Protein AF-A0A0F9BQG2-F1 (afdb_monomer)

Sequence (72 aa):
MITQGGPQCDVCGDYILVGNCNPFRMEGFDGTLMCHDKCKDFVLTAMRTNDYKGLPQGPLREAYETYDSKPI

Secondary structure (DSSP, 8-state):
-----PPB-TTT--B-SSS-EEEE--TT-SS-EEEEHHHHHHHHHHHHHT-GGGS-SSHHHHHHHHHHT---

Structure (mmCIF, N/CA/C/O backbone):
data_AF-A0A0F9BQG2-F1
#
_entry.id   AF-A0A0F9BQG2-F1
#
loop_
_atom_site.group_PDB
_atom_site.id
_atom_site.type_symbol
_atom_site.label_atom_id
_atom_site.label_alt_id
_atom_site.label_comp_id
_atom_site.label_asym_id
_atom_site.label_entity_id
_atom_site.label_seq_id
_atom_site.pdbx_PDB_ins_code
_atom_site.Cartn_x
_atom_site.Cartn_y
_atom_site.Cartn_z
_atom_site.occupancy
_atom_site.B_iso_or_equiv
_atom_site.auth_seq_id
_atom_site.auth_comp_id
_atom_site.auth_asym_id
_atom_site.auth_atom_id
_atom_site.pdbx_PDB_model_num
ATOM 1 N N . MET A 1 1 ? 23.682 11.191 -13.805 1.00 40.25 1 MET A N 1
ATOM 2 C CA . MET A 1 1 ? 22.945 10.371 -12.822 1.00 40.25 1 MET A CA 1
ATOM 3 C C . MET A 1 1 ? 21.634 9.994 -13.478 1.00 40.25 1 MET A C 1
ATOM 5 O O . MET A 1 1 ? 20.896 10.895 -13.848 1.00 40.25 1 MET A O 1
ATOM 9 N N . ILE A 1 2 ? 21.403 8.711 -13.751 1.00 42.53 2 ILE A N 1
ATOM 10 C CA . ILE A 1 2 ? 20.136 8.270 -14.340 1.00 42.53 2 ILE A CA 1
ATOM 11 C C . ILE A 1 2 ? 19.151 8.204 -13.174 1.00 42.53 2 ILE A C 1
ATOM 13 O O . ILE A 1 2 ? 19.148 7.237 -12.421 1.00 42.53 2 ILE A O 1
ATOM 17 N N . THR A 1 3 ? 18.368 9.260 -12.969 1.00 44.62 3 THR A N 1
ATOM 18 C CA . THR A 1 3 ? 17.195 9.243 -12.087 1.00 44.62 3 THR A CA 1
ATOM 19 C C . THR A 1 3 ? 16.108 8.401 -12.753 1.00 44.62 3 THR A C 1
ATOM 21 O O . THR A 1 3 ? 15.067 8.906 -13.157 1.00 44.62 3 THR A O 1
ATOM 24 N N . GLN A 1 4 ? 16.347 7.099 -12.922 1.00 46.31 4 GLN A N 1
ATOM 25 C CA . GLN A 1 4 ? 15.272 6.154 -13.222 1.00 46.31 4 GLN A CA 1
ATOM 26 C C . GLN A 1 4 ? 14.535 5.858 -11.913 1.00 46.31 4 GLN A C 1
ATOM 28 O O . GLN A 1 4 ? 14.642 4.785 -11.329 1.00 46.31 4 GLN A O 1
ATOM 33 N N . GLY A 1 5 ? 13.820 6.867 -11.416 1.00 54.78 5 GLY A N 1
ATOM 34 C CA . GLY A 1 5 ? 12.777 6.663 -10.424 1.00 54.78 5 GLY A CA 1
ATOM 35 C C . GLY A 1 5 ? 11.561 6.130 -11.162 1.00 54.78 5 GLY A C 1
ATOM 36 O O . GLY A 1 5 ? 10.782 6.911 -11.702 1.00 54.78 5 GLY A O 1
ATOM 37 N N . GLY A 1 6 ? 1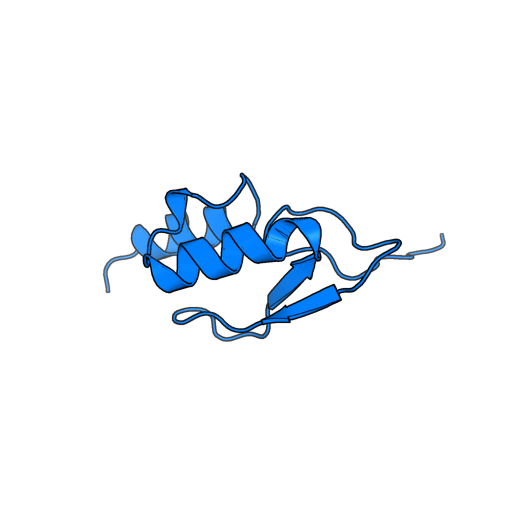1.437 4.805 -11.259 1.00 63.78 6 GLY A N 1
ATOM 38 C CA . GLY A 1 6 ? 10.158 4.193 -11.620 1.00 63.78 6 GLY A CA 1
ATOM 39 C C . GLY A 1 6 ? 9.078 4.577 -10.596 1.00 63.78 6 GLY A C 1
ATOM 40 O O . GLY A 1 6 ? 9.421 5.028 -9.498 1.00 63.78 6 GLY A O 1
ATOM 41 N N . PRO A 1 7 ? 7.784 4.417 -10.919 1.00 72.88 7 PRO A N 1
ATOM 42 C CA . PRO A 1 7 ? 6.723 4.652 -9.945 1.00 72.88 7 PRO A CA 1
ATOM 43 C C . PRO A 1 7 ? 6.971 3.795 -8.697 1.00 72.88 7 PRO A C 1
ATOM 45 O O . PRO A 1 7 ? 7.292 2.611 -8.802 1.00 72.88 7 PRO A O 1
ATOM 48 N N . GLN A 1 8 ? 6.877 4.397 -7.515 1.00 84.69 8 GLN A N 1
ATOM 49 C CA . GLN A 1 8 ? 7.001 3.674 -6.255 1.00 84.69 8 GLN A CA 1
ATOM 50 C C . GLN A 1 8 ? 5.654 3.028 -5.925 1.00 84.69 8 GLN A C 1
ATOM 52 O O . GLN A 1 8 ? 4.599 3.613 -6.158 1.00 84.69 8 GLN A O 1
ATOM 57 N N . CYS A 1 9 ? 5.682 1.798 -5.423 1.00 86.38 9 CYS A N 1
ATOM 58 C CA . CYS A 1 9 ? 4.491 1.132 -4.928 1.00 86.38 9 CYS A CA 1
ATOM 59 C C . CYS A 1 9 ? 4.076 1.793 -3.613 1.00 86.38 9 CYS A C 1
ATOM 61 O O . CYS A 1 9 ? 4.787 1.670 -2.616 1.00 86.38 9 CYS A O 1
ATOM 63 N N . ASP A 1 10 ? 2.909 2.426 -3.581 1.00 85.06 10 ASP A N 1
ATOM 64 C CA . ASP A 1 10 ? 2.371 3.043 -2.369 1.00 85.06 10 ASP A CA 1
ATOM 65 C C . ASP A 1 10 ? 2.087 1.995 -1.285 1.00 85.06 10 ASP A C 1
ATOM 67 O O . ASP A 1 10 ? 2.101 2.309 -0.106 1.00 85.06 10 ASP A O 1
ATOM 71 N N . VAL A 1 11 ? 1.892 0.723 -1.649 1.00 86.31 11 VAL A N 1
ATOM 72 C CA . VAL A 1 11 ? 1.566 -0.346 -0.691 1.00 86.31 11 VAL A CA 1
ATOM 73 C C . VAL A 1 11 ? 2.787 -0.823 0.092 1.00 86.31 11 VAL A C 1
ATOM 75 O O . VAL A 1 11 ? 2.735 -0.905 1.313 1.00 86.31 11 VAL A O 1
ATOM 78 N N . CYS A 1 12 ? 3.877 -1.165 -0.600 1.00 84.44 12 CYS A N 1
ATOM 79 C CA . CYS A 1 12 ? 5.067 -1.767 0.016 1.00 84.44 12 CYS A CA 1
ATOM 80 C C . CYS A 1 12 ? 6.300 -0.856 0.011 1.00 84.44 12 CYS A C 1
ATOM 82 O O . CYS A 1 12 ? 7.318 -1.224 0.581 1.00 84.44 12 CYS A O 1
ATOM 84 N N . GLY A 1 13 ? 6.241 0.304 -0.646 1.00 81.62 13 GLY A N 1
ATOM 85 C CA . GLY A 1 13 ? 7.345 1.261 -0.714 1.00 81.62 13 GLY A CA 1
ATOM 86 C C . GLY A 1 13 ? 8.457 0.905 -1.705 1.00 81.62 13 GLY A C 1
ATOM 87 O O . GLY A 1 13 ? 9.386 1.690 -1.857 1.00 81.62 13 GLY A O 1
ATOM 88 N N . ASP A 1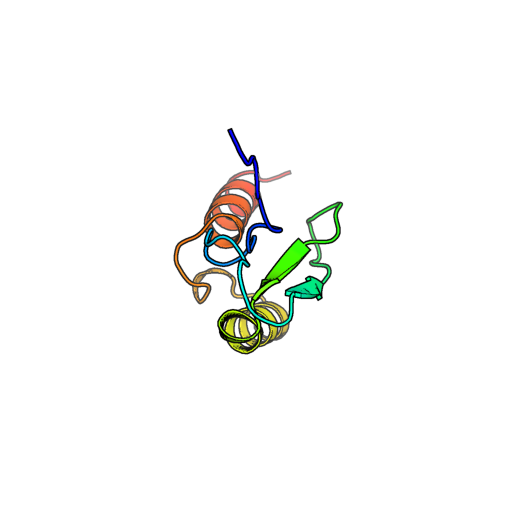 14 ? 8.375 -0.225 -2.410 1.00 84.06 14 ASP A N 1
ATOM 89 C CA . ASP A 1 14 ? 9.384 -0.618 -3.402 1.00 84.06 14 ASP A CA 1
ATOM 90 C C . ASP A 1 14 ? 9.228 0.157 -4.716 1.00 84.06 14 ASP A C 1
ATOM 92 O O . ASP A 1 14 ? 8.113 0.414 -5.175 1.00 84.06 14 ASP A O 1
ATOM 96 N N . TYR A 1 15 ? 10.346 0.447 -5.385 1.00 79.88 15 TYR A N 1
ATOM 97 C CA . TYR A 1 15 ? 10.333 0.982 -6.748 1.00 79.88 15 TYR A CA 1
ATOM 98 C C . TYR A 1 15 ? 9.878 -0.079 -7.753 1.00 79.88 15 TYR A C 1
ATOM 100 O O . TYR A 1 15 ? 10.437 -1.177 -7.824 1.00 79.88 15 TYR A O 1
ATOM 108 N N . ILE A 1 16 ? 8.902 0.267 -8.590 1.00 76.56 16 ILE A N 1
ATOM 109 C CA . ILE A 1 16 ? 8.423 -0.587 -9.676 1.00 76.56 16 ILE A CA 1
ATOM 110 C C . ILE A 1 16 ? 9.356 -0.376 -10.875 1.00 76.56 16 ILE A C 1
ATOM 112 O O . ILE A 1 16 ? 9.123 0.471 -11.736 1.00 76.56 16 ILE A O 1
ATOM 116 N N . LEU A 1 17 ? 10.470 -1.115 -10.884 1.00 70.44 17 LEU A N 1
ATOM 117 C CA . LEU A 1 17 ? 11.473 -1.077 -11.958 1.00 70.44 17 LEU A CA 1
ATOM 118 C C . LEU A 1 17 ? 11.100 -1.997 -13.129 1.00 70.44 17 LEU A C 1
ATOM 120 O O . LEU A 1 17 ? 11.374 -1.675 -14.282 1.00 70.44 17 LEU A O 1
ATOM 124 N N . VAL A 1 18 ? 10.477 -3.144 -12.831 1.00 60.53 18 VAL A N 1
ATOM 125 C CA . VAL A 1 18 ? 10.054 -4.155 -13.810 1.00 60.53 18 VAL A CA 1
ATOM 126 C C . VAL A 1 18 ? 8.782 -4.832 -13.296 1.00 60.53 18 VAL A C 1
ATOM 128 O O . VAL A 1 18 ? 8.808 -5.473 -12.249 1.00 60.53 18 VAL A O 1
ATOM 131 N N . GLY A 1 19 ? 7.667 -4.688 -14.012 1.00 62.94 19 GLY A N 1
ATOM 132 C CA . GLY A 1 19 ? 6.381 -5.279 -13.630 1.00 62.94 19 GLY A CA 1
ATOM 133 C C . GLY A 1 19 ? 5.191 -4.389 -13.977 1.00 62.94 19 GLY A C 1
ATOM 134 O O . GLY A 1 19 ? 5.357 -3.226 -14.345 1.00 62.94 19 GLY A O 1
ATOM 135 N N . ASN A 1 20 ? 3.980 -4.937 -13.860 1.00 69.12 20 ASN A N 1
ATOM 136 C CA . ASN A 1 20 ? 2.764 -4.153 -14.048 1.00 69.12 20 ASN A CA 1
ATOM 137 C C . ASN A 1 20 ? 2.519 -3.277 -12.819 1.00 69.12 20 ASN A C 1
ATOM 139 O O . ASN A 1 20 ? 2.385 -3.763 -11.690 1.00 69.12 20 ASN A O 1
ATOM 143 N N . CYS A 1 21 ? 2.443 -1.975 -13.070 1.00 76.88 21 CYS A N 1
ATOM 144 C CA . CYS A 1 21 ? 1.957 -1.002 -12.114 1.00 76.88 21 CYS A CA 1
ATOM 145 C C . CYS A 1 21 ? 0.439 -0.898 -12.262 1.00 76.88 21 CYS A C 1
ATOM 147 O O . CYS A 1 21 ? -0.054 -0.503 -13.319 1.00 76.88 21 CYS A O 1
ATOM 149 N N . ASN A 1 22 ? -0.297 -1.253 -11.212 1.00 80.44 22 ASN A N 1
ATOM 150 C CA . ASN A 1 22 ? -1.748 -1.144 -11.195 1.00 80.44 22 ASN A CA 1
ATOM 151 C C . ASN A 1 22 ? -2.156 0.113 -10.425 1.00 80.44 22 ASN A C 1
ATOM 153 O O . ASN A 1 22 ? -1.964 0.157 -9.205 1.00 80.44 22 ASN A O 1
ATOM 157 N N . PRO A 1 23 ? -2.728 1.121 -11.101 1.00 83.88 23 PRO A N 1
ATOM 158 C CA . PRO A 1 23 ? -3.341 2.243 -10.418 1.00 83.88 23 PRO A CA 1
ATOM 159 C C . PRO A 1 23 ? -4.638 1.802 -9.733 1.00 83.88 23 PRO A C 1
ATOM 161 O O . PRO A 1 23 ? -5.436 1.055 -10.304 1.00 83.88 23 PRO A O 1
ATOM 164 N N . PHE A 1 24 ? -4.873 2.286 -8.521 1.00 80.25 24 PHE A N 1
ATOM 165 C CA . PHE A 1 24 ? -6.094 2.039 -7.761 1.00 80.25 24 PHE A CA 1
ATOM 166 C C . PHE A 1 24 ? -6.467 3.270 -6.929 1.00 80.25 24 PHE A C 1
ATOM 168 O O . PHE A 1 24 ? -5.676 4.196 -6.760 1.00 80.25 24 PHE A O 1
ATOM 175 N N . ARG A 1 25 ? -7.706 3.310 -6.440 1.00 79.38 25 ARG A N 1
ATOM 176 C CA . ARG A 1 25 ? -8.218 4.394 -5.593 1.00 79.38 25 ARG A CA 1
ATOM 177 C C . ARG A 1 25 ? -8.776 3.813 -4.310 1.00 79.38 25 ARG A C 1
ATOM 179 O O . ARG A 1 25 ? -9.402 2.759 -4.352 1.00 79.38 25 ARG A O 1
ATOM 186 N N . MET A 1 26 ? -8.553 4.508 -3.204 1.00 72.19 26 MET A N 1
ATOM 187 C CA . MET A 1 26 ? -9.047 4.126 -1.886 1.00 72.19 26 MET A CA 1
ATOM 188 C C . MET A 1 26 ? -9.901 5.233 -1.297 1.00 72.19 26 MET A C 1
ATOM 190 O O . MET A 1 26 ? -9.615 6.415 -1.473 1.00 72.19 26 MET A O 1
ATOM 194 N N . GLU A 1 27 ? -10.948 4.833 -0.586 1.00 71.19 27 GLU A N 1
ATOM 195 C CA . GLU A 1 27 ? -11.787 5.759 0.160 1.00 71.19 27 GLU A CA 1
ATOM 196 C C . GLU A 1 27 ? -10.966 6.370 1.309 1.00 71.19 27 GLU A C 1
ATOM 198 O O . GLU A 1 27 ? -10.314 5.647 2.063 1.00 71.19 27 GLU A O 1
ATOM 203 N N . GLY A 1 28 ? -10.935 7.703 1.392 1.00 68.88 28 GLY A N 1
ATOM 204 C CA . GLY A 1 28 ? -10.091 8.454 2.333 1.00 68.88 28 GLY A CA 1
ATOM 205 C C . GLY A 1 28 ? -8.779 8.998 1.748 1.00 68.88 28 GLY A C 1
ATOM 206 O O . GLY A 1 28 ? -8.165 9.867 2.362 1.00 68.88 28 GLY A O 1
ATOM 207 N N . PHE A 1 29 ? -8.374 8.576 0.543 1.00 69.12 29 PHE A N 1
ATOM 208 C CA . PHE A 1 29 ? -7.226 9.155 -0.165 1.00 69.12 29 PHE A CA 1
ATOM 209 C C . PHE A 1 29 ? -7.672 9.960 -1.379 1.00 69.12 29 PHE A C 1
ATOM 211 O O . PHE A 1 29 ? -8.274 9.430 -2.313 1.00 69.12 29 PHE A O 1
ATOM 218 N N . ASP A 1 30 ? -7.312 11.243 -1.397 1.00 69.25 30 ASP A N 1
ATOM 219 C CA . ASP A 1 30 ? -7.540 12.112 -2.548 1.00 69.25 30 ASP A CA 1
ATOM 220 C C . ASP A 1 30 ? -6.374 11.959 -3.540 1.00 69.25 30 ASP A C 1
ATOM 222 O O . ASP A 1 30 ? -5.441 12.760 -3.599 1.00 69.25 30 ASP A O 1
ATOM 226 N N . GLY A 1 31 ? -6.354 10.822 -4.242 1.00 75.38 31 GLY A N 1
ATOM 227 C CA . GLY A 1 31 ? -5.278 10.474 -5.166 1.00 75.38 31 GLY A CA 1
ATOM 228 C C . GLY A 1 31 ? -5.432 9.094 -5.803 1.00 75.38 31 GLY A C 1
ATOM 229 O O . GLY A 1 31 ? -6.113 8.210 -5.285 1.00 75.38 31 GLY A O 1
ATOM 230 N N . THR A 1 32 ? -4.794 8.908 -6.959 1.00 80.25 32 THR A N 1
ATOM 231 C CA . THR A 1 32 ? -4.605 7.576 -7.546 1.00 80.25 32 THR A CA 1
ATOM 232 C C . THR A 1 32 ? -3.319 6.988 -6.977 1.00 80.25 32 THR A C 1
ATOM 234 O O . THR A 1 32 ? -2.249 7.552 -7.189 1.00 80.25 32 THR A O 1
ATOM 237 N N . LEU A 1 33 ? -3.443 5.868 -6.274 1.00 83.25 33 LEU A N 1
ATOM 238 C CA . LEU A 1 33 ? -2.337 5.119 -5.689 1.00 83.25 33 LEU A CA 1
ATOM 239 C C . LEU A 1 33 ? -1.807 4.091 -6.691 1.00 83.25 33 LEU A C 1
ATOM 241 O O . LEU A 1 33 ? -2.547 3.596 -7.544 1.00 83.25 33 LEU A O 1
ATOM 245 N N . MET A 1 34 ? -0.535 3.740 -6.569 1.00 85.81 34 MET A N 1
ATOM 246 C CA . MET A 1 34 ? 0.172 2.797 -7.425 1.00 85.81 34 MET A CA 1
ATOM 247 C C . MET A 1 34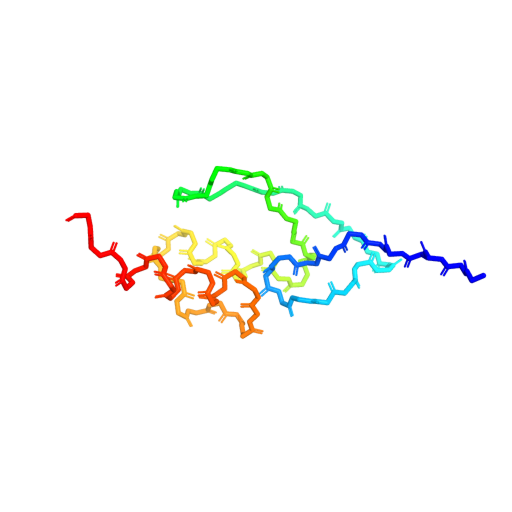 ? 0.520 1.530 -6.646 1.00 85.81 34 MET A C 1
ATOM 249 O O . MET A 1 34 ? 1.170 1.566 -5.604 1.00 85.81 34 MET A O 1
ATOM 253 N N . CYS A 1 35 ? 0.085 0.379 -7.152 1.00 85.75 35 CYS A N 1
ATOM 254 C CA . CYS A 1 35 ? 0.330 -0.921 -6.536 1.00 85.75 35 CYS A CA 1
ATOM 255 C C . CYS A 1 35 ? 1.083 -1.842 -7.493 1.00 85.75 35 CYS A C 1
ATOM 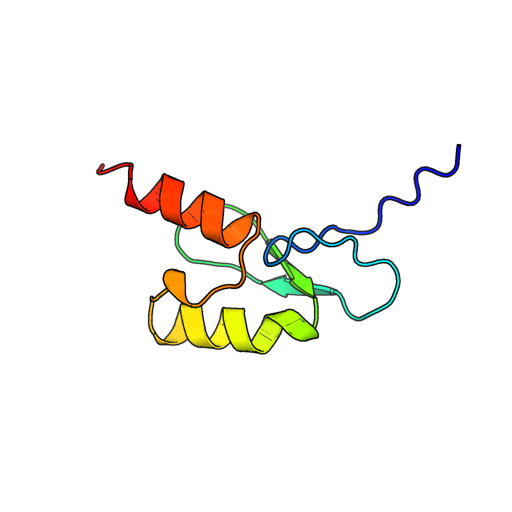257 O O . CYS A 1 35 ? 0.746 -1.969 -8.671 1.00 85.75 35 CYS A O 1
ATOM 259 N N . HIS A 1 36 ? 2.087 -2.534 -6.965 1.00 85.94 36 HIS A N 1
ATOM 260 C CA . HIS A 1 36 ? 2.728 -3.641 -7.660 1.00 85.94 36 HIS A CA 1
ATOM 261 C C . HIS A 1 36 ? 1.780 -4.851 -7.699 1.00 85.94 36 HIS A C 1
ATOM 263 O O . HIS A 1 36 ? 1.123 -5.135 -6.703 1.00 85.94 36 HIS A 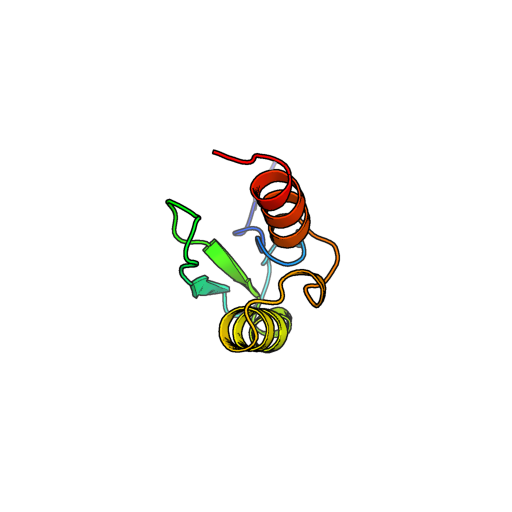O 1
ATOM 269 N N . ASP A 1 37 ? 1.758 -5.632 -8.786 1.00 82.19 37 ASP A N 1
ATOM 270 C CA . ASP A 1 37 ? 0.904 -6.839 -8.892 1.00 82.19 37 ASP A CA 1
ATOM 271 C C . ASP A 1 37 ? 0.988 -7.777 -7.663 1.00 82.19 37 ASP A C 1
ATOM 273 O O . ASP A 1 37 ? -0.033 -8.259 -7.185 1.00 82.19 37 ASP A O 1
ATOM 277 N N . LYS A 1 38 ? 2.181 -7.958 -7.069 1.00 83.00 38 LYS A N 1
ATOM 278 C CA . LYS A 1 38 ? 2.397 -8.763 -5.849 1.00 83.00 38 LYS A CA 1
ATOM 279 C C . LYS A 1 38 ? 1.622 -8.258 -4.621 1.00 83.00 38 LYS A C 1
ATOM 281 O O . LYS A 1 38 ? 1.360 -9.019 -3.698 1.00 83.00 38 LYS A O 1
ATOM 286 N N . CYS A 1 39 ? 1.297 -6.969 -4.593 1.00 83.50 39 CYS A N 1
ATOM 287 C CA . CYS A 1 39 ? 0.596 -6.296 -3.504 1.00 83.50 39 CYS A CA 1
ATOM 288 C C . CYS A 1 39 ? -0.915 -6.179 -3.766 1.00 83.50 39 CYS A C 1
ATOM 290 O O . CYS A 1 39 ? -1.661 -5.785 -2.870 1.00 83.50 39 CYS A O 1
ATOM 292 N N . LYS A 1 40 ? -1.379 -6.528 -4.973 1.00 83.31 40 LYS A N 1
ATOM 293 C CA . LYS A 1 40 ? -2.769 -6.358 -5.406 1.00 83.31 40 LYS A CA 1
ATOM 294 C C . LYS A 1 40 ? -3.750 -7.129 -4.527 1.00 83.31 40 LYS A C 1
ATOM 296 O O . LYS A 1 40 ? -4.741 -6.552 -4.095 1.00 83.31 40 LYS A O 1
ATOM 301 N N . ASP A 1 41 ? -3.453 -8.386 -4.209 1.00 85.94 41 ASP A N 1
ATOM 302 C CA . ASP A 1 41 ? -4.338 -9.218 -3.383 1.00 85.94 41 ASP A CA 1
ATOM 303 C C . ASP A 1 41 ? -4.467 -8.689 -1.949 1.00 85.94 41 ASP A C 1
ATOM 305 O O . ASP A 1 41 ? -5.557 -8.722 -1.375 1.00 85.94 41 ASP A O 1
ATOM 309 N N . PHE A 1 42 ? -3.388 -8.128 -1.392 1.00 84.88 42 PHE A N 1
ATOM 310 C CA . PHE A 1 42 ? -3.416 -7.487 -0.075 1.00 84.88 42 PHE A CA 1
ATOM 311 C C . PHE A 1 42 ? -4.307 -6.245 -0.087 1.00 84.88 42 PHE A C 1
ATOM 313 O O . PHE A 1 42 ? -5.141 -6.089 0.801 1.00 84.88 42 PHE A O 1
ATOM 320 N N . VAL A 1 43 ? -4.184 -5.400 -1.117 1.00 82.19 43 VAL A N 1
ATOM 321 C CA . VAL A 1 43 ? -5.029 -4.206 -1.283 1.00 82.19 43 VAL A CA 1
ATOM 322 C C . VAL A 1 43 ? -6.493 -4.588 -1.465 1.00 82.19 43 VAL A C 1
ATOM 324 O O . VAL A 1 43 ? -7.350 -4.042 -0.778 1.00 82.19 43 VAL A O 1
ATOM 327 N N . LEU A 1 44 ? -6.791 -5.542 -2.349 1.00 83.75 44 LEU A N 1
ATOM 328 C CA . LEU A 1 44 ? -8.163 -5.994 -2.593 1.00 83.75 44 LEU A CA 1
ATOM 329 C C . LEU A 1 44 ? -8.791 -6.598 -1.335 1.00 83.75 44 LEU A C 1
ATOM 331 O O . LEU A 1 44 ? -9.962 -6.348 -1.051 1.00 83.75 44 LEU A O 1
ATOM 335 N N . THR A 1 45 ? -8.014 -7.366 -0.571 1.00 86.12 45 THR A N 1
ATOM 336 C CA . THR A 1 45 ? -8.470 -7.924 0.705 1.00 86.12 45 THR A CA 1
ATOM 337 C C . THR A 1 45 ? -8.748 -6.809 1.705 1.00 86.12 45 THR A C 1
ATOM 339 O O . THR A 1 45 ? -9.859 -6.753 2.222 1.00 86.12 45 THR A O 1
ATOM 342 N N . ALA A 1 46 ? -7.801 -5.885 1.901 1.00 82.31 46 ALA A N 1
ATOM 343 C CA . ALA A 1 46 ? -7.941 -4.763 2.826 1.00 82.31 46 ALA A CA 1
ATOM 344 C C . ALA A 1 46 ? -9.138 -3.862 2.482 1.00 82.31 46 ALA A C 1
ATOM 346 O O . ALA A 1 46 ? -9.893 -3.486 3.372 1.00 82.31 46 ALA A O 1
ATOM 347 N N . MET A 1 47 ? -9.371 -3.581 1.196 1.00 78.94 47 MET A N 1
ATOM 348 C CA . MET A 1 47 ? -10.558 -2.855 0.729 1.00 78.94 47 MET A CA 1
ATOM 349 C C . MET A 1 47 ? -11.855 -3.612 1.018 1.00 78.94 47 MET A C 1
ATOM 3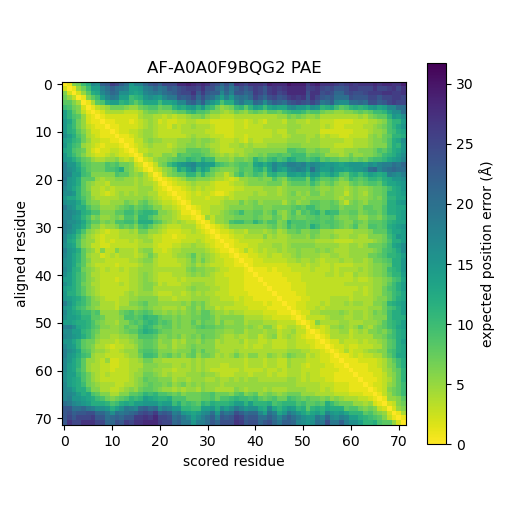51 O O . MET A 1 47 ? -12.847 -3.014 1.425 1.00 78.94 47 MET A O 1
ATOM 355 N N . ARG A 1 48 ? -11.868 -4.932 0.802 1.00 83.06 48 ARG A N 1
ATOM 356 C CA . ARG A 1 48 ? -13.063 -5.759 1.009 1.00 83.06 48 ARG A CA 1
ATOM 357 C C . ARG A 1 48 ? -13.418 -5.901 2.487 1.00 83.06 48 ARG A C 1
ATOM 359 O O . ARG A 1 48 ? -14.600 -5.942 2.818 1.00 83.06 48 ARG A O 1
ATOM 366 N N . THR A 1 49 ? -12.421 -6.037 3.354 1.00 82.56 49 THR A N 1
ATOM 367 C CA . THR A 1 49 ? -12.617 -6.202 4.801 1.00 82.56 49 THR A CA 1
ATOM 368 C C . THR A 1 49 ? -12.645 -4.875 5.550 1.00 82.56 49 THR A C 1
ATOM 370 O O . THR A 1 49 ? -12.969 -4.872 6.733 1.00 82.56 49 THR A O 1
ATOM 373 N N . ASN A 1 50 ? -12.319 -3.768 4.873 1.00 75.00 50 ASN A N 1
ATOM 374 C CA . ASN A 1 50 ? -12.056 -2.461 5.477 1.00 75.00 50 ASN A CA 1
ATOM 375 C C . ASN A 1 50 ? -11.009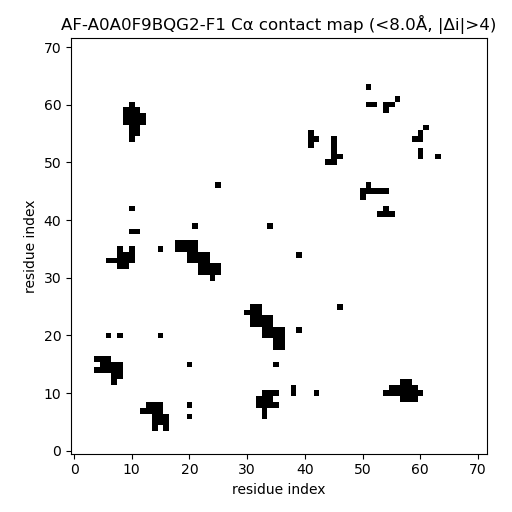 -2.548 6.611 1.00 75.00 50 ASN A C 1
ATOM 377 O O . ASN A 1 50 ? -11.060 -1.805 7.587 1.00 75.00 50 ASN A O 1
ATOM 381 N N . ASP A 1 51 ? -10.084 -3.509 6.495 1.00 79.88 51 ASP A N 1
ATOM 382 C CA . ASP A 1 51 ? -9.038 -3.781 7.481 1.00 79.88 51 ASP A CA 1
ATOM 383 C C . ASP A 1 51 ? -7.661 -3.582 6.850 1.00 79.88 51 ASP A C 1
ATOM 385 O O . ASP A 1 51 ? -7.061 -4.482 6.253 1.00 79.88 51 ASP A O 1
ATOM 389 N N . TYR A 1 52 ? -7.156 -2.363 6.998 1.00 76.50 52 TYR A N 1
ATOM 390 C CA . TYR A 1 52 ? -5.870 -1.941 6.453 1.00 76.50 52 TYR A CA 1
ATOM 391 C C . TYR A 1 52 ? -4.677 -2.429 7.284 1.00 76.50 52 TYR A C 1
ATOM 393 O O . TYR A 1 52 ? -3.538 -2.330 6.827 1.00 76.50 52 TYR A O 1
ATOM 401 N N . LYS A 1 53 ? -4.902 -3.040 8.460 1.00 77.94 53 LYS A N 1
ATOM 402 C CA . LYS A 1 53 ? -3.825 -3.639 9.274 1.00 77.94 53 LYS A CA 1
ATOM 403 C C . LYS A 1 53 ? -3.241 -4.898 8.633 1.00 77.94 53 LYS A C 1
ATOM 405 O O . LYS A 1 53 ? -2.110 -5.271 8.947 1.00 77.94 53 LYS A O 1
ATOM 410 N N . GLY A 1 54 ? -3.991 -5.532 7.728 1.00 77.81 54 GLY A N 1
ATOM 411 C CA . GLY A 1 54 ? -3.538 -6.667 6.923 1.00 77.81 54 GLY A CA 1
ATOM 412 C C . GLY A 1 54 ? -2.604 -6.289 5.769 1.00 77.81 54 GLY A C 1
ATOM 413 O O . GLY A 1 54 ? -2.036 -7.178 5.133 1.00 77.81 54 GLY A O 1
ATOM 414 N N . LEU A 1 55 ? -2.425 -4.992 5.488 1.00 82.56 55 LEU A N 1
ATOM 415 C CA . LEU A 1 55 ? -1.470 -4.536 4.484 1.00 82.56 55 LEU A CA 1
ATOM 416 C C . LEU A 1 55 ? -0.025 -4.792 4.948 1.00 82.56 55 LEU A C 1
ATOM 418 O O . LEU A 1 55 ? 0.274 -4.725 6.151 1.00 82.56 55 LEU A O 1
ATOM 422 N N . PRO A 1 56 ? 0.897 -5.066 4.007 1.00 82.88 56 PRO A N 1
ATOM 423 C CA . PRO A 1 56 ? 2.316 -5.127 4.324 1.00 82.88 56 PRO A CA 1
ATOM 424 C C . PRO A 1 56 ? 2.796 -3.784 4.888 1.00 82.88 56 PRO A C 1
ATOM 426 O O . PRO A 1 56 ? 2.198 -2.735 4.651 1.00 82.88 56 PRO A O 1
ATOM 429 N N . GLN A 1 57 ? 3.883 -3.829 5.656 1.00 81.44 57 GLN A N 1
ATOM 430 C CA . GLN A 1 57 ? 4.482 -2.628 6.225 1.00 81.44 57 GLN A CA 1
ATOM 431 C C . GLN A 1 57 ? 5.048 -1.765 5.090 1.00 81.44 57 GLN A C 1
ATOM 433 O O . GLN A 1 57 ? 5.929 -2.207 4.354 1.00 81.44 57 GLN A O 1
ATOM 438 N N . GLY A 1 58 ? 4.483 -0.573 4.914 1.00 84.75 58 GLY A N 1
ATOM 439 C CA . GLY A 1 58 ? 4.784 0.319 3.802 1.00 84.75 58 GLY A CA 1
ATOM 440 C C . GLY A 1 58 ? 3.958 1.610 3.850 1.00 84.75 58 GLY A C 1
ATOM 441 O O . GLY A 1 58 ? 3.152 1.783 4.772 1.00 84.75 58 GLY A O 1
ATOM 442 N N . PRO A 1 59 ? 4.130 2.497 2.852 1.00 83.81 59 PRO A N 1
ATOM 443 C CA . PRO A 1 59 ? 3.621 3.869 2.889 1.00 83.81 59 PRO A CA 1
ATOM 444 C C . PRO A 1 59 ? 2.108 3.935 3.096 1.00 83.81 59 PRO A C 1
ATOM 446 O O . PRO A 1 59 ? 1.615 4.743 3.876 1.00 83.81 59 PRO A O 1
ATOM 449 N N . LEU A 1 60 ? 1.361 3.049 2.436 1.00 83.44 60 LEU A N 1
ATOM 450 C CA . LEU A 1 60 ? -0.093 3.010 2.508 1.00 83.44 60 LEU A CA 1
ATOM 451 C C . LEU A 1 60 ? -0.580 2.637 3.903 1.00 83.44 60 LEU A C 1
ATOM 453 O O . LEU A 1 60 ? -1.514 3.251 4.410 1.00 83.44 60 LEU A O 1
ATOM 457 N N . ARG A 1 61 ? 0.051 1.640 4.531 1.00 84.38 61 ARG A N 1
ATOM 458 C CA . ARG A 1 61 ? -0.309 1.227 5.887 1.00 84.38 61 ARG A CA 1
ATOM 459 C C . ARG A 1 61 ? -0.009 2.337 6.890 1.00 84.38 61 ARG A C 1
ATOM 461 O O . ARG A 1 61 ? -0.869 2.643 7.706 1.00 84.38 61 ARG A O 1
ATOM 468 N N . GLU A 1 62 ? 1.160 2.967 6.792 1.00 84.00 62 GLU A N 1
ATOM 469 C CA . GLU A 1 62 ? 1.534 4.099 7.653 1.00 84.00 62 GLU A CA 1
ATOM 470 C C . GLU A 1 62 ? 0.579 5.285 7.476 1.00 84.00 62 GLU A C 1
ATOM 472 O O . GLU A 1 62 ? 0.162 5.923 8.447 1.00 84.00 62 GLU A O 1
ATOM 477 N N . ALA A 1 63 ? 0.189 5.563 6.232 1.00 79.19 63 ALA A N 1
ATOM 478 C CA . ALA A 1 63 ? -0.743 6.629 5.925 1.00 79.19 63 ALA A CA 1
ATOM 479 C C . ALA A 1 63 ? -2.147 6.319 6.476 1.00 79.19 63 ALA A C 1
ATOM 481 O O . ALA A 1 63 ? -2.770 7.220 7.032 1.00 79.19 63 ALA A O 1
ATOM 482 N N . TYR A 1 64 ? -2.604 5.061 6.431 1.00 78.25 64 TYR A N 1
ATOM 483 C CA . TYR A 1 64 ? -3.844 4.627 7.089 1.00 78.25 64 TYR A CA 1
ATOM 484 C C . TYR A 1 64 ? -3.776 4.701 8.614 1.00 78.25 64 TYR A C 1
ATOM 486 O O . TYR A 1 64 ? -4.708 5.207 9.226 1.00 78.25 64 TYR A O 1
ATOM 494 N N . GLU A 1 65 ? -2.689 4.244 9.236 1.00 78.94 65 GLU A N 1
ATOM 495 C CA . GLU A 1 65 ? -2.500 4.332 10.693 1.00 78.94 65 GLU A CA 1
ATOM 496 C C . GLU A 1 65 ? -2.490 5.800 11.165 1.00 78.94 65 GLU A C 1
ATOM 498 O O . GLU A 1 65 ? -3.035 6.135 12.221 1.00 78.94 65 GLU A O 1
ATOM 503 N N . THR A 1 66 ? -1.943 6.698 10.342 1.00 73.94 66 THR A N 1
ATOM 504 C CA . THR A 1 66 ? -1.984 8.149 10.573 1.00 73.94 66 THR A CA 1
ATOM 505 C C . THR A 1 66 ? -3.387 8.730 10.371 1.00 73.94 66 THR A C 1
ATOM 507 O O . THR A 1 66 ? -3.786 9.616 11.129 1.00 73.94 66 THR A O 1
ATOM 510 N N . TYR A 1 67 ? -4.133 8.253 9.368 1.00 68.50 67 TYR A N 1
ATOM 511 C CA . TYR A 1 67 ? -5.505 8.694 9.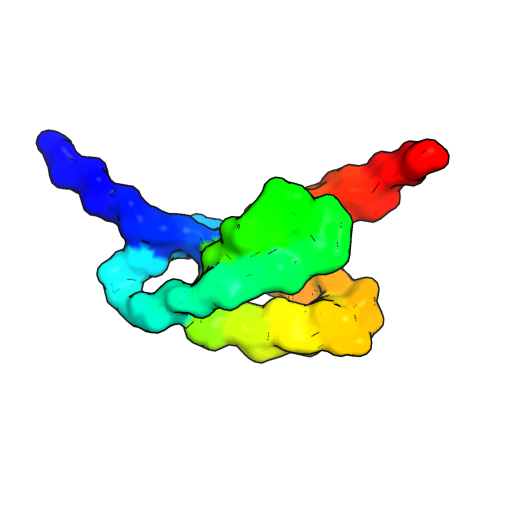088 1.00 68.50 67 TYR A CA 1
ATOM 512 C C . TYR A 1 67 ? -6.479 8.249 10.186 1.00 68.50 67 TYR A C 1
ATOM 514 O O . TYR A 1 67 ? -7.237 9.070 10.691 1.00 68.50 67 TYR A O 1
ATOM 522 N N . ASP A 1 68 ? -6.405 6.986 10.611 1.00 63.44 68 ASP A N 1
ATOM 523 C CA . ASP A 1 68 ? -7.206 6.418 11.706 1.00 63.44 68 ASP A CA 1
ATOM 524 C C . ASP A 1 68 ? -6.939 7.147 13.038 1.00 63.44 68 ASP A C 1
ATOM 526 O O . ASP A 1 68 ? -7.848 7.381 13.832 1.00 63.44 68 ASP A O 1
ATOM 530 N N . SER A 1 69 ? -5.700 7.609 13.247 1.00 56.38 69 SER A N 1
ATOM 531 C CA . SER A 1 69 ? -5.303 8.372 14.441 1.00 56.38 69 SER A CA 1
ATOM 532 C C . SER A 1 69 ? -5.726 9.847 14.432 1.00 56.38 69 SER A C 1
ATOM 534 O O . SER A 1 69 ? -5.511 10.539 15.432 1.00 56.38 69 SER A O 1
ATOM 536 N N . LYS A 1 70 ? -6.309 10.359 13.341 1.00 43.06 70 LYS A N 1
ATOM 537 C CA . LYS A 1 70 ? -6.906 11.701 13.298 1.00 43.06 70 LYS A CA 1
ATOM 538 C C . LYS A 1 70 ? -8.432 11.588 13.308 1.00 43.06 70 LYS A C 1
ATOM 540 O O . LYS A 1 70 ? -9.041 11.577 12.239 1.00 43.06 70 LYS A O 1
ATOM 545 N N . PRO A 1 71 ? -9.067 11.531 14.494 1.00 40.16 71 PRO A N 1
ATOM 546 C CA . PRO A 1 71 ? -10.503 11.733 14.577 1.00 40.16 71 PRO A CA 1
ATOM 547 C C . PRO A 1 71 ? -10.829 13.144 14.067 1.00 40.16 71 PRO A C 1
ATOM 549 O O . PRO A 1 71 ? -10.123 14.104 14.387 1.00 40.16 71 PRO A O 1
ATOM 552 N N . ILE A 1 72 ? -11.864 13.223 13.232 1.00 43.94 72 ILE A N 1
ATOM 553 C CA . ILE A 1 72 ? -12.491 14.468 12.765 1.00 43.94 72 ILE A CA 1
ATOM 554 C C . ILE A 1 72 ? -12.995 15.265 13.972 1.00 43.94 72 ILE A C 1
ATOM 556 O O . ILE A 1 72 ? -13.573 14.629 14.885 1.00 43.94 72 ILE A O 1
#

Foldseek 3Di:
DPPPQADAQQQARHGPPDADWDWDDDDPDPDTGTHGPVQVVQVVVCRVVVPLVSGDPGNNSVVVVVVVVDDD

Nearest PDB structures (foldseek):
  5lks-assembly1_LW  TM=5.201E-01  e=4.129E-01  Homo sapiens
  7a01-assembly1_l2  TM=4.944E-01  e=1.061E+00  Oryctolagus cuniculus
  4e1r-assembly1_A  TM=5.432E-01  e=4.370E+00  Mycobacterium tuberculosis

Organism: NCBI:txid412755

pLDDT: mean 74.82, std 12.74, range [40.16, 86.38]

Radius of gyration: 12.73 Å; Cα contacts (8 Å, |Δi|>4): 97; chains: 1; bounding box: 36×24×29 Å

Mean predicted aligned error: 7.59 Å

Solvent-accessible surface area (backbone atoms only — not comparable to full-atom values): 4404 Å² total; per-residue (Å²): 130,86,83,79,75,42,64,52,16,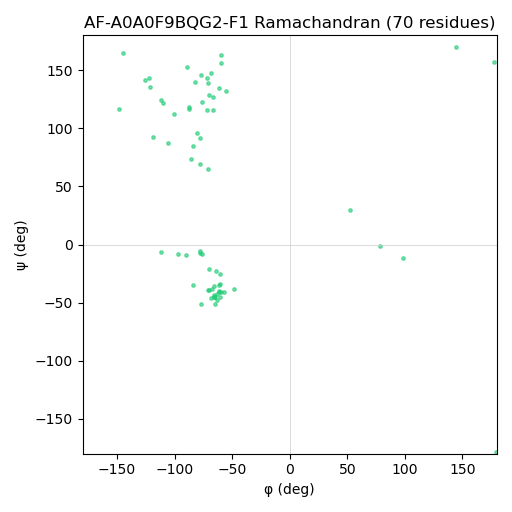38,45,59,58,48,67,51,80,79,79,64,73,44,76,44,75,52,93,96,51,99,56,82,43,36,31,41,65,92,49,44,66,43,51,54,48,19,66,73,69,73,39,56,84,72,39,57,84,25,54,44,33,54,51,47,58,54,50,71,71,53,78,131